Protein AF-A0A7C3M9E3-F1 (afdb_monomer_lite)

Radius of gyration: 24.56 Å; chains: 1; bounding box: 69×22×71 Å

Organism: Archaeoglobus fulgidus (NCBI:txid2234)

Sequence (109 aa):
MNEVKGMEFQDYVETLRGFTKMGFATGKTTLELVKVGLESYSNMYSVYMRQFLPSESFESIKKAMDIHIESQTKVLDNFKKLVEQFEKQQEELFSRLSEVVKNPEKKKG

Foldseek 3Di:
DDPPPDDDVLNVLVVVLVVVVVVLVVLLVVLVVVLVVLVVVLVVCLVVVVVPDDPVVSVVVSVVSVVVSVVVNVVSVVVNVVSVVVNVVVVVVSVVVNVCSVCVPVPPD

Secondary structure (DSSP, 8-state):
--------HHHHHHHHHHHHHHHHHHHHHHHHHHHHHHHHHHHHHHHHHHHHS-HHHHHHHHHHHHHHHHHHHHHHHHHHHHHHHHHHHHHHHHHHHHHHHH-GGGG--

pLDDT: mean 84.34, std 14.84, range [39.19, 95.88]

Structure (mmCIF, N/CA/C/O backbone):
data_AF-A0A7C3M9E3-F1
#
_entry.id   AF-A0A7C3M9E3-F1
#
loop_
_atom_site.group_PDB
_atom_site.id
_atom_site.type_symbol
_atom_site.label_atom_id
_atom_site.label_alt_id
_atom_site.label_comp_id
_atom_site.label_asym_id
_atom_site.label_entity_id
_atom_site.label_seq_id
_atom_site.pdbx_PDB_ins_code
_atom_site.Cartn_x
_atom_site.Cartn_y
_atom_site.Cartn_z
_atom_site.occupancy
_atom_site.B_iso_or_equiv
_atom_site.auth_seq_id
_atom_site.auth_comp_id
_atom_site.auth_asym_id
_atom_site.auth_atom_id
_atom_site.pdbx_PDB_model_num
ATOM 1 N N . MET A 1 1 ? -47.376 -9.719 17.545 1.00 41.81 1 MET A N 1
ATOM 2 C CA . MET A 1 1 ? -46.046 -10.261 17.208 1.00 41.81 1 MET A CA 1
ATOM 3 C C . MET A 1 1 ? -45.465 -9.352 16.142 1.00 41.81 1 MET A C 1
ATOM 5 O O . MET A 1 1 ? -46.024 -9.336 15.061 1.00 41.81 1 MET A O 1
ATOM 9 N N . ASN A 1 2 ? -44.510 -8.493 16.509 1.00 40.19 2 ASN A N 1
ATOM 10 C CA . ASN A 1 2 ? -43.578 -7.785 15.617 1.00 40.19 2 ASN A CA 1
ATOM 11 C C . ASN A 1 2 ? -42.666 -6.919 16.498 1.00 40.19 2 ASN A C 1
ATOM 13 O O . ASN A 1 2 ? -42.837 -5.711 16.625 1.00 40.19 2 ASN A O 1
ATOM 17 N N . GLU A 1 3 ? -41.734 -7.588 17.176 1.00 39.44 3 GLU A N 1
ATOM 18 C CA . GLU A 1 3 ? -40.577 -6.933 17.775 1.00 39.44 3 GLU A CA 1
ATOM 19 C C . GLU A 1 3 ? -39.596 -6.608 16.645 1.00 39.44 3 GLU A C 1
ATOM 21 O O . GLU A 1 3 ? -38.783 -7.441 16.259 1.00 39.44 3 GLU A O 1
ATOM 26 N N . VAL A 1 4 ? -39.642 -5.386 16.117 1.00 47.62 4 VAL A N 1
ATOM 27 C CA . VAL A 1 4 ? -38.425 -4.779 15.566 1.00 47.62 4 VAL A CA 1
ATOM 28 C C . VAL A 1 4 ? -37.644 -4.274 16.779 1.00 47.62 4 VAL A C 1
ATOM 30 O O . VAL A 1 4 ? -37.677 -3.091 17.111 1.00 47.62 4 VAL A O 1
ATOM 33 N N . LYS A 1 5 ? -37.033 -5.197 17.533 1.00 49.41 5 LYS A N 1
ATOM 34 C CA . LYS A 1 5 ? -36.051 -4.838 18.559 1.00 49.41 5 LYS A CA 1
ATOM 35 C C . LYS A 1 5 ? -34.849 -4.277 17.814 1.00 49.41 5 LYS A C 1
ATOM 37 O O . LYS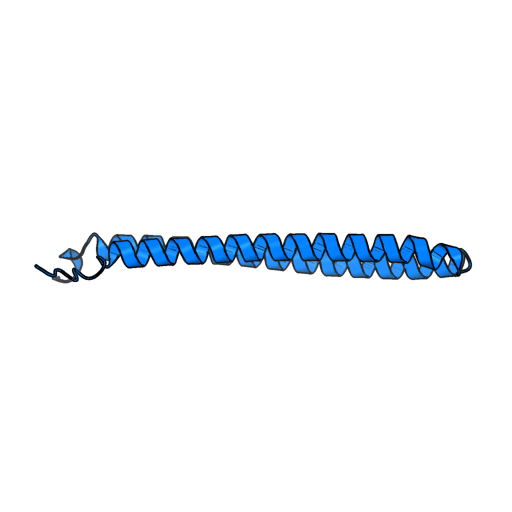 A 1 5 ? -34.221 -4.985 17.029 1.00 49.41 5 LYS A O 1
ATOM 42 N N . GLY A 1 6 ? -34.616 -2.978 17.991 1.00 49.66 6 GLY A N 1
ATOM 43 C CA . GLY A 1 6 ? -33.445 -2.298 17.460 1.00 49.66 6 GLY A CA 1
ATOM 44 C C . GLY A 1 6 ? -32.191 -3.070 17.844 1.00 49.66 6 GLY A C 1
ATOM 45 O O . GLY A 1 6 ? -32.091 -3.568 18.961 1.00 49.66 6 GLY A O 1
ATOM 46 N N . MET A 1 7 ? -31.276 -3.202 16.889 1.00 61.31 7 MET A N 1
ATOM 47 C CA . MET A 1 7 ? -29.947 -3.760 17.115 1.00 61.31 7 MET A CA 1
ATOM 48 C C . MET A 1 7 ? -29.367 -3.133 18.393 1.00 61.31 7 MET A C 1
ATOM 50 O O . MET A 1 7 ? -29.364 -1.902 18.509 1.00 61.31 7 MET A O 1
ATOM 54 N N . GLU A 1 8 ? -28.935 -3.949 19.358 1.00 77.62 8 GLU A N 1
ATOM 55 C CA . GLU A 1 8 ? -28.286 -3.439 20.568 1.00 77.62 8 GLU A CA 1
ATOM 56 C C . GLU A 1 8 ? -27.103 -2.556 20.141 1.00 77.62 8 GLU A C 1
ATOM 58 O O . GLU A 1 8 ? -26.393 -2.866 19.181 1.00 77.62 8 GLU A O 1
ATOM 63 N N . PHE A 1 9 ? -26.885 -1.419 20.810 1.00 77.38 9 PHE A N 1
ATOM 64 C CA . PHE A 1 9 ? -25.838 -0.469 20.401 1.00 77.38 9 PHE A CA 1
ATOM 65 C C . PHE A 1 9 ? -24.453 -1.138 20.322 1.00 77.38 9 PHE A C 1
ATOM 67 O O . PHE A 1 9 ? -23.629 -0.773 19.485 1.00 77.38 9 PHE A O 1
ATOM 74 N N . GLN A 1 10 ? -24.220 -2.161 21.150 1.00 77.88 10 GLN A N 1
ATOM 75 C CA . GLN A 1 10 ? -23.021 -2.992 21.096 1.00 77.88 10 GLN A CA 1
ATOM 76 C C . GLN A 1 10 ? -22.903 -3.771 19.773 1.00 77.88 10 GLN A C 1
ATOM 78 O O . GLN A 1 10 ? -21.854 -3.708 19.135 1.00 77.88 10 GLN A O 1
ATOM 83 N N . ASP A 1 11 ? -23.971 -4.429 19.322 1.00 81.56 11 ASP A N 1
ATOM 84 C CA . ASP A 1 11 ? -24.000 -5.189 18.064 1.00 81.56 11 ASP A CA 1
ATOM 85 C C . ASP A 1 11 ? -23.751 -4.276 16.851 1.00 81.56 11 ASP A C 1
ATOM 87 O O . ASP A 1 11 ? -23.039 -4.637 15.908 1.00 81.56 11 ASP A O 1
ATOM 91 N N . TYR A 1 12 ? -24.273 -3.045 16.895 1.00 83.19 12 TYR A N 1
ATOM 92 C CA . TYR A 1 12 ? -24.000 -2.025 15.880 1.00 83.19 12 TYR A CA 1
ATOM 93 C C . TYR A 1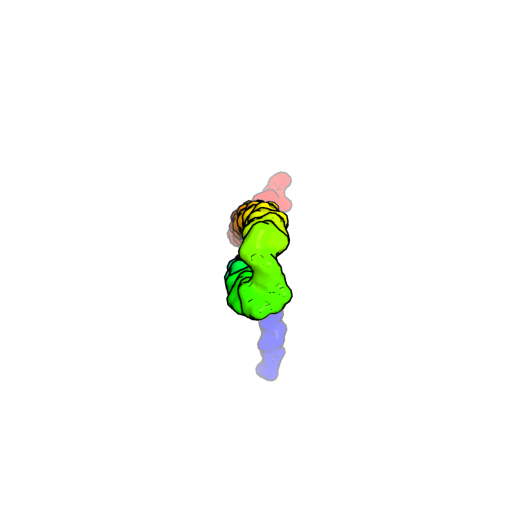 12 ? -22.514 -1.621 15.848 1.00 83.19 12 TYR A C 1
ATOM 95 O O . TYR A 1 12 ? -21.904 -1.559 14.776 1.00 83.19 12 TYR A O 1
ATOM 103 N N . VAL A 1 13 ? -21.904 -1.383 17.015 1.00 84.25 13 VAL A N 1
ATOM 104 C CA . VAL A 1 13 ? -20.477 -1.034 17.141 1.00 84.25 13 VAL A CA 1
ATOM 105 C C . VAL A 1 13 ? -19.580 -2.181 16.666 1.00 84.25 13 VAL A C 1
ATOM 107 O O . VAL A 1 13 ? -18.605 -1.940 15.950 1.00 84.25 13 VAL A O 1
ATOM 110 N N . GLU A 1 14 ? -19.911 -3.426 17.006 1.00 83.94 14 GLU A N 1
ATOM 111 C CA . GLU A 1 14 ? -19.175 -4.612 16.557 1.00 83.94 14 GLU A CA 1
ATOM 112 C C . GLU A 1 14 ? -19.287 -4.813 15.038 1.00 83.94 14 GLU A C 1
ATOM 114 O O . GLU A 1 14 ? -18.280 -5.072 14.371 1.00 83.94 14 GLU A O 1
ATOM 119 N N . THR A 1 15 ? -20.471 -4.581 14.467 1.00 88.50 15 THR A N 1
ATOM 120 C CA . THR A 1 15 ? -20.700 -4.628 13.016 1.00 88.50 15 THR A CA 1
ATOM 121 C C . THR A 1 15 ? -19.862 -3.579 12.281 1.00 88.50 15 THR A C 1
ATOM 123 O O . THR A 1 15 ? -19.142 -3.907 11.334 1.00 88.50 15 THR A O 1
ATOM 126 N N . LEU A 1 16 ? -19.878 -2.320 12.739 1.00 87.88 16 LEU A N 1
ATOM 127 C CA . LEU A 1 16 ? -19.044 -1.254 12.169 1.00 87.88 16 LEU A CA 1
ATOM 128 C C . LEU A 1 16 ? -17.549 -1.569 12.275 1.00 87.88 16 LEU A C 1
ATOM 130 O O . LEU A 1 16 ? -16.795 -1.354 11.318 1.00 87.88 16 LEU A O 1
ATOM 134 N N . ARG A 1 17 ? -17.109 -2.110 13.418 1.00 89.81 17 ARG A N 1
ATOM 135 C CA . ARG A 1 17 ? -15.722 -2.546 13.609 1.00 89.81 17 ARG A CA 1
ATOM 136 C C . ARG A 1 17 ? -15.341 -3.595 12.564 1.00 89.81 17 ARG A C 1
ATOM 138 O O . ARG A 1 17 ? -14.283 -3.471 11.947 1.00 89.81 17 ARG A O 1
ATOM 145 N N . GLY A 1 18 ? -16.211 -4.581 12.335 1.00 90.38 18 GLY A N 1
ATOM 146 C CA . GLY A 1 18 ? -16.030 -5.629 11.329 1.00 90.38 18 GLY A CA 1
ATOM 147 C C . GLY A 1 18 ? -15.898 -5.080 9.907 1.00 90.38 18 GLY A C 1
ATOM 148 O O . GLY A 1 18 ? -14.921 -5.387 9.220 1.00 90.38 18 GLY A O 1
ATOM 149 N N . PHE A 1 19 ? -16.817 -4.205 9.485 1.00 90.88 19 PHE A N 1
ATOM 150 C CA . PHE A 1 19 ? -16.758 -3.574 8.160 1.00 90.88 19 PHE A CA 1
ATOM 151 C C . PHE A 1 19 ? -15.475 -2.775 7.947 1.00 90.88 19 PHE A C 1
ATOM 153 O O . PHE A 1 19 ? -14.842 -2.870 6.896 1.00 90.88 19 PHE A O 1
ATOM 160 N N . THR A 1 20 ? -15.052 -2.017 8.954 1.00 90.69 20 THR A N 1
ATOM 161 C CA . THR A 1 20 ? -13.857 -1.185 8.809 1.00 90.69 20 THR A CA 1
ATOM 162 C C . THR A 1 20 ? -12.584 -2.038 8.712 1.00 90.69 20 THR A C 1
ATOM 164 O O . THR A 1 20 ? -11.723 -1.747 7.885 1.00 90.69 20 THR A O 1
ATOM 167 N N . LYS A 1 21 ? -12.480 -3.138 9.477 1.00 92.38 21 LYS A N 1
ATOM 168 C CA . LYS A 1 21 ? -11.379 -4.113 9.343 1.00 92.38 21 LYS A CA 1
ATOM 169 C C . LYS A 1 21 ? -11.305 -4.709 7.939 1.00 92.38 21 LYS A C 1
ATOM 171 O O . LYS A 1 21 ? -10.223 -4.816 7.365 1.00 92.38 21 LYS A O 1
ATOM 176 N N . MET A 1 22 ? -12.456 -5.057 7.364 1.00 94.06 22 MET A N 1
ATOM 177 C CA . MET A 1 22 ? -12.533 -5.541 5.985 1.00 94.06 22 MET A CA 1
ATOM 178 C C . MET A 1 22 ? -12.068 -4.473 4.982 1.00 94.06 22 MET A C 1
ATOM 180 O O . MET A 1 22 ? -11.336 -4.788 4.041 1.00 94.06 22 MET A O 1
ATOM 184 N N . GLY A 1 23 ? -12.429 -3.206 5.208 1.00 92.25 23 GLY A N 1
ATOM 185 C CA . GLY A 1 23 ? -11.943 -2.070 4.423 1.00 92.25 23 GLY 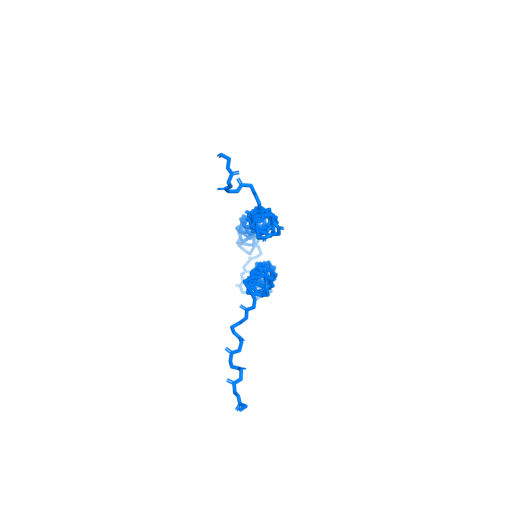A CA 1
ATOM 186 C C . GLY A 1 23 ? -10.419 -1.927 4.475 1.00 92.25 23 GLY A C 1
ATOM 187 O O . GLY A 1 23 ? -9.778 -1.826 3.429 1.00 92.25 23 GLY A O 1
ATOM 188 N N . PHE A 1 24 ? -9.821 -2.007 5.668 1.00 93.81 24 PHE A N 1
ATOM 189 C CA . PHE A 1 24 ? -8.364 -1.971 5.829 1.00 93.81 24 PHE A CA 1
ATOM 190 C C . PHE A 1 24 ? -7.668 -3.149 5.141 1.00 93.81 24 PHE A C 1
ATOM 192 O O . PHE A 1 24 ? -6.659 -2.949 4.464 1.00 93.81 24 PHE A O 1
ATOM 199 N N . ALA A 1 25 ? -8.207 -4.365 5.262 1.00 93.38 25 ALA A N 1
ATOM 200 C CA . ALA A 1 25 ? -7.683 -5.535 4.560 1.00 93.38 25 ALA A CA 1
ATOM 201 C C . ALA A 1 25 ? -7.714 -5.337 3.036 1.00 93.38 25 ALA A C 1
ATOM 203 O O . ALA A 1 25 ? -6.693 -5.502 2.374 1.00 93.38 25 ALA A O 1
ATOM 204 N N . THR A 1 26 ? -8.849 -4.881 2.499 1.00 95.44 26 THR A N 1
ATOM 205 C CA . THR A 1 26 ? -9.017 -4.598 1.065 1.00 95.44 26 THR A CA 1
ATOM 206 C C . THR A 1 26 ? -8.042 -3.522 0.583 1.00 95.44 26 THR A C 1
ATOM 208 O O . THR A 1 26 ? -7.416 -3.673 -0.467 1.00 95.44 26 THR A O 1
ATOM 211 N N . GLY A 1 27 ? -7.856 -2.453 1.365 1.00 93.00 27 GLY A N 1
ATOM 212 C CA . GLY A 1 27 ? -6.893 -1.391 1.070 1.00 93.00 27 GLY A CA 1
ATOM 213 C C . GLY A 1 27 ? -5.454 -1.906 1.011 1.00 93.00 27 GLY A C 1
ATOM 214 O O . GLY A 1 27 ? -4.750 -1.645 0.037 1.00 93.00 27 GLY A O 1
ATOM 215 N N . LYS A 1 28 ? -5.031 -2.702 2.003 1.00 94.38 28 LYS A N 1
ATOM 216 C CA . LYS A 1 28 ? -3.698 -3.330 2.023 1.00 94.38 28 LYS A CA 1
ATOM 217 C C . LYS A 1 28 ? -3.481 -4.244 0.814 1.00 94.38 28 LYS A C 1
ATOM 219 O O . LYS A 1 28 ? -2.464 -4.109 0.140 1.00 94.38 28 LYS A O 1
ATOM 224 N N . THR A 1 29 ? -4.448 -5.105 0.490 1.00 95.12 29 THR A N 1
ATOM 225 C CA . THR A 1 29 ? -4.375 -5.979 -0.693 1.00 95.12 29 THR A CA 1
ATOM 226 C C . THR A 1 29 ? -4.314 -5.176 -1.991 1.00 95.12 29 THR A C 1
ATOM 228 O O . THR A 1 29 ? -3.552 -5.516 -2.889 1.00 95.12 29 THR A O 1
ATOM 231 N N . THR A 1 30 ? -5.060 -4.075 -2.093 1.00 94.12 30 THR A N 1
ATOM 232 C CA . THR A 1 30 ? -5.020 -3.205 -3.278 1.00 94.12 30 THR A CA 1
ATOM 233 C C . THR A 1 30 ? -3.630 -2.603 -3.475 1.00 94.12 30 THR A C 1
ATOM 235 O O . THR A 1 30 ? -3.109 -2.625 -4.586 1.00 94.12 30 THR A O 1
ATOM 238 N N . LEU A 1 31 ? -2.992 -2.121 -2.403 1.00 93.94 31 LEU A N 1
ATOM 239 C CA . LEU A 1 31 ? -1.626 -1.588 -2.467 1.00 93.94 31 LEU A CA 1
ATOM 240 C C . LEU A 1 31 ? -0.615 -2.650 -2.927 1.00 93.94 31 LEU A C 1
ATOM 242 O O . LEU A 1 31 ? 0.267 -2.351 -3.733 1.00 93.94 31 LEU A O 1
ATOM 246 N N . GLU A 1 32 ? -0.766 -3.894 -2.469 1.00 93.50 32 GLU A N 1
ATOM 247 C CA . GLU A 1 32 ? 0.070 -5.017 -2.910 1.00 93.50 32 GLU A CA 1
ATOM 248 C C . GLU A 1 32 ? -0.143 -5.349 -4.390 1.00 93.50 32 GLU A C 1
ATOM 250 O O . GLU A 1 32 ? 0.828 -5.514 -5.128 1.00 93.50 32 GLU A O 1
ATOM 255 N N . LEU A 1 33 ? -1.394 -5.379 -4.855 1.00 95.44 33 LEU A N 1
ATOM 256 C CA . LEU A 1 33 ? -1.711 -5.621 -6.264 1.00 95.44 33 LEU A CA 1
ATOM 257 C C . LEU A 1 33 ? -1.159 -4.521 -7.174 1.00 95.44 33 LEU A C 1
ATOM 259 O O . LEU A 1 33 ? -0.635 -4.823 -8.244 1.00 95.44 33 LEU A O 1
ATOM 263 N N . VAL A 1 34 ? -1.226 -3.256 -6.750 1.00 93.38 34 VAL A N 1
ATOM 264 C CA . VAL A 1 34 ? -0.632 -2.139 -7.500 1.00 93.38 34 VAL A CA 1
ATOM 265 C C . VAL A 1 34 ? 0.883 -2.307 -7.604 1.00 93.38 34 VAL A C 1
ATOM 267 O O . VAL A 1 34 ? 1.435 -2.144 -8.692 1.00 93.38 34 VAL A O 1
ATOM 270 N N . LYS A 1 35 ? 1.556 -2.690 -6.512 1.00 93.12 35 LYS A N 1
ATOM 271 C CA . LYS A 1 35 ? 3.004 -2.947 -6.505 1.00 93.12 35 LYS A CA 1
ATOM 272 C C . LYS A 1 35 ? 3.387 -4.054 -7.492 1.00 93.12 35 LYS A C 1
ATOM 274 O O . LYS A 1 35 ? 4.233 -3.837 -8.356 1.00 93.12 35 LYS A O 1
ATOM 279 N N . VAL A 1 36 ? 2.694 -5.193 -7.437 1.00 92.75 36 VAL A N 1
ATOM 280 C CA . VAL A 1 36 ? 2.896 -6.313 -8.375 1.00 92.75 36 VAL A CA 1
ATOM 281 C C . VAL A 1 36 ? 2.603 -5.895 -9.821 1.00 92.75 36 VAL A C 1
ATOM 283 O O . VAL A 1 36 ? 3.315 -6.295 -10.746 1.00 92.75 36 VAL A O 1
ATOM 286 N N . GLY A 1 37 ? 1.576 -5.070 -10.035 1.00 91.00 37 GLY A N 1
ATOM 287 C CA . GLY A 1 37 ? 1.224 -4.535 -11.348 1.00 91.00 37 GLY A CA 1
ATOM 288 C C . GLY A 1 37 ? 2.326 -3.661 -11.950 1.00 91.00 37 GLY A C 1
ATOM 289 O O . GLY A 1 37 ? 2.659 -3.827 -13.123 1.00 91.00 37 GLY A O 1
ATOM 290 N N . LEU A 1 38 ? 2.937 -2.782 -11.149 1.00 90.38 38 LEU A N 1
ATOM 291 C CA . LEU A 1 38 ? 4.060 -1.939 -11.577 1.00 90.38 38 LEU A CA 1
ATOM 292 C C . LEU A 1 38 ? 5.283 -2.775 -11.975 1.00 90.38 38 LEU A C 1
ATOM 294 O O . LEU A 1 38 ? 5.868 -2.548 -13.037 1.00 90.38 38 LEU A O 1
ATOM 298 N N . GLU A 1 39 ? 5.641 -3.770 -11.163 1.00 88.06 39 GLU A N 1
ATOM 299 C CA . GLU A 1 39 ? 6.748 -4.691 -11.454 1.00 88.06 39 GLU A CA 1
ATOM 300 C C . GLU A 1 39 ? 6.482 -5.498 -12.735 1.00 88.06 39 GLU A C 1
ATOM 302 O O . GLU A 1 39 ? 7.350 -5.620 -13.605 1.00 88.06 39 GLU A O 1
ATOM 307 N N . SER A 1 40 ? 5.252 -5.991 -12.901 1.00 89.75 40 SER A N 1
ATOM 308 C CA . SER A 1 40 ? 4.836 -6.751 -14.085 1.00 89.75 40 SER A CA 1
ATOM 309 C C . SER A 1 40 ? 4.865 -5.901 -15.356 1.00 89.75 40 SER A C 1
ATOM 311 O O . SER A 1 40 ? 5.381 -6.344 -16.384 1.00 89.75 40 SER A O 1
ATOM 313 N N . TYR A 1 41 ? 4.364 -4.663 -15.286 1.00 86.19 41 TYR A N 1
ATOM 314 C CA . TYR A 1 41 ? 4.395 -3.713 -16.397 1.00 86.19 41 TYR A CA 1
ATOM 315 C C . TYR A 1 41 ? 5.832 -3.414 -16.838 1.00 86.19 41 TYR A C 1
ATOM 317 O O . TYR A 1 41 ? 6.137 -3.458 -18.031 1.00 86.19 41 TYR A O 1
ATOM 325 N N . SER A 1 42 ? 6.736 -3.189 -15.883 1.00 86.69 42 SER A N 1
ATOM 326 C CA . SER A 1 42 ? 8.154 -2.956 -16.168 1.00 86.69 42 SER A CA 1
ATOM 327 C C . SER A 1 42 ? 8.833 -4.131 -16.857 1.00 86.69 42 SER A C 1
ATOM 329 O O . SER A 1 42 ? 9.543 -3.958 -17.852 1.00 86.69 42 SER A O 1
ATOM 331 N N . ASN A 1 43 ? 8.593 -5.341 -16.349 1.00 87.69 43 ASN A N 1
ATOM 332 C CA . ASN A 1 43 ? 9.156 -6.559 -16.916 1.00 87.69 43 ASN A CA 1
ATOM 333 C C . ASN A 1 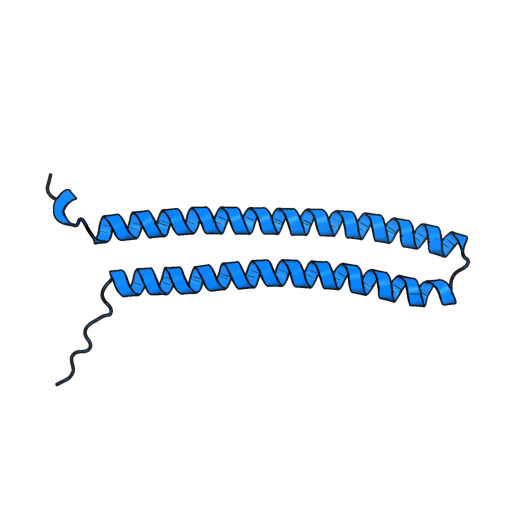43 ? 8.666 -6.769 -18.348 1.00 87.69 43 ASN A C 1
ATOM 335 O O . ASN A 1 43 ? 9.466 -7.035 -19.246 1.00 87.69 43 ASN A O 1
ATOM 339 N N . MET A 1 44 ? 7.368 -6.581 -18.581 1.00 87.81 44 MET A N 1
ATOM 340 C CA . MET A 1 44 ? 6.777 -6.670 -19.911 1.00 87.81 44 MET A CA 1
ATOM 341 C C . MET A 1 44 ? 7.390 -5.636 -20.866 1.00 87.81 44 MET A C 1
ATOM 343 O O . MET A 1 44 ? 7.831 -5.984 -21.961 1.00 87.81 44 MET A O 1
ATOM 347 N N . TYR A 1 45 ? 7.472 -4.374 -20.440 1.00 83.62 45 TYR A N 1
ATOM 348 C CA . TYR A 1 45 ? 8.058 -3.304 -21.243 1.00 83.62 45 TYR A CA 1
ATOM 349 C C . TYR A 1 45 ? 9.538 -3.572 -21.552 1.00 83.62 45 TYR A C 1
ATOM 351 O O . TYR A 1 45 ? 9.979 -3.383 -22.684 1.00 83.62 45 TYR A O 1
ATOM 359 N N . SER A 1 46 ? 10.287 -4.111 -20.587 1.00 85.12 46 SER A N 1
ATOM 360 C CA . SER A 1 46 ? 11.679 -4.525 -20.777 1.00 85.12 46 SER A CA 1
ATOM 361 C C . SER A 1 46 ? 11.825 -5.612 -21.846 1.00 85.12 46 SER A C 1
ATOM 363 O O . SER A 1 46 ? 12.759 -5.562 -22.645 1.00 85.12 46 SER A O 1
ATOM 365 N N . VAL A 1 47 ? 10.914 -6.589 -21.892 1.00 86.56 47 VAL A N 1
ATOM 366 C CA . VAL A 1 47 ? 10.931 -7.651 -22.913 1.00 86.56 47 VAL A CA 1
ATOM 367 C C . VAL A 1 47 ? 10.669 -7.080 -24.304 1.00 86.56 47 VAL A C 1
ATOM 369 O O . VAL A 1 47 ? 11.408 -7.399 -25.235 1.00 86.56 47 VAL A O 1
ATOM 372 N N . TYR A 1 48 ? 9.660 -6.217 -24.447 1.00 84.62 48 TYR A N 1
ATOM 373 C CA . TYR A 1 48 ? 9.303 -5.652 -25.749 1.00 84.62 48 TYR A CA 1
ATOM 374 C C . TYR A 1 48 ? 10.342 -4.653 -26.257 1.00 84.62 48 TYR A C 1
ATOM 376 O O . TYR A 1 48 ? 10.798 -4.764 -27.391 1.00 84.62 48 TYR A O 1
ATOM 384 N N . MET A 1 49 ? 10.780 -3.708 -25.426 1.00 85.56 49 MET A N 1
ATOM 385 C CA . MET A 1 49 ? 11.696 -2.651 -25.867 1.00 85.56 49 MET A CA 1
ATOM 386 C C . MET A 1 49 ? 13.075 -3.171 -26.255 1.00 85.56 49 MET A C 1
ATOM 388 O O . MET A 1 49 ? 13.698 -2.627 -27.164 1.00 85.56 49 MET A O 1
ATOM 392 N N . ARG A 1 50 ? 13.538 -4.258 -25.627 1.00 86.00 50 ARG A N 1
ATOM 393 C CA . ARG A 1 50 ? 14.815 -4.891 -25.976 1.00 86.00 50 ARG A CA 1
ATOM 394 C C . ARG A 1 50 ? 14.866 -5.371 -27.429 1.00 86.00 50 ARG A C 1
ATOM 396 O O . ARG A 1 50 ? 15.952 -5.487 -27.981 1.00 86.00 50 ARG A O 1
ATOM 403 N N . GLN A 1 51 ? 13.717 -5.662 -28.040 1.00 85.75 51 GLN A N 1
ATOM 404 C CA . GLN A 1 51 ? 13.640 -6.141 -29.424 1.00 85.75 51 GLN A CA 1
ATOM 405 C C . GLN A 1 51 ? 13.787 -5.015 -30.454 1.00 85.75 51 GLN A C 1
ATOM 407 O O . GLN A 1 51 ? 14.164 -5.282 -31.591 1.00 85.75 51 GLN A O 1
ATOM 412 N N . PHE A 1 52 ? 13.503 -3.769 -30.066 1.00 87.25 52 PHE A N 1
ATOM 413 C CA . PHE A 1 52 ? 13.437 -2.631 -30.989 1.00 87.25 52 PHE A CA 1
ATOM 414 C C . PHE A 1 52 ? 14.493 -1.559 -30.722 1.00 87.25 52 PHE A C 1
ATOM 416 O O . PHE A 1 52 ? 14.706 -0.695 -31.570 1.00 87.25 52 PHE A O 1
ATOM 423 N N . LEU A 1 53 ? 15.152 -1.596 -29.561 1.00 87.50 53 LEU A N 1
ATOM 424 C CA . LEU A 1 53 ? 16.152 -0.607 -29.177 1.00 87.50 53 LEU A CA 1
ATOM 425 C C . LEU A 1 53 ? 17.585 -1.154 -29.224 1.00 87.50 53 LEU A C 1
ATOM 427 O O . LEU A 1 53 ? 17.821 -2.297 -28.825 1.00 87.50 53 LEU A O 1
ATOM 431 N N . PRO A 1 54 ? 18.568 -0.315 -29.607 1.00 91.50 54 PRO A N 1
ATOM 432 C CA . PRO A 1 54 ? 19.981 -0.596 -29.373 1.00 91.50 54 PRO A CA 1
ATOM 433 C C . PRO A 1 54 ? 20.263 -0.845 -27.884 1.00 91.50 54 PRO A C 1
ATOM 435 O O . PRO A 1 54 ? 19.645 -0.222 -27.017 1.00 91.50 54 PRO A O 1
ATOM 438 N N . SER A 1 55 ? 21.223 -1.725 -27.584 1.00 87.00 55 SER A N 1
ATOM 439 C CA . SER A 1 55 ? 21.513 -2.193 -26.219 1.00 87.00 55 SER A CA 1
ATOM 440 C C . SER A 1 55 ? 21.800 -1.063 -25.230 1.00 87.00 55 SER A C 1
ATOM 442 O O . SER A 1 55 ? 21.263 -1.072 -24.128 1.00 87.00 55 SER A O 1
ATOM 444 N N . GLU A 1 56 ? 22.582 -0.062 -25.632 1.00 89.00 56 GLU A N 1
ATOM 445 C CA . GLU A 1 56 ? 22.932 1.081 -24.780 1.00 89.00 56 GLU A CA 1
ATOM 446 C C . GLU A 1 56 ? 21.703 1.937 -24.429 1.00 89.00 56 GLU A C 1
ATOM 448 O O . GLU A 1 56 ? 21.473 2.284 -23.269 1.00 89.00 56 GLU A O 1
ATOM 453 N N . SER A 1 57 ? 20.857 2.229 -25.423 1.00 88.62 57 SER A N 1
ATOM 454 C CA . SER A 1 57 ? 19.612 2.972 -25.210 1.00 88.62 57 SER A CA 1
ATOM 455 C C . SER A 1 57 ? 18.635 2.185 -24.336 1.00 88.62 57 SER A C 1
ATOM 457 O O . SER A 1 57 ? 18.001 2.759 -23.450 1.00 88.62 57 SER A O 1
ATOM 459 N N . PHE A 1 58 ? 18.542 0.870 -24.550 1.00 89.94 58 PHE A N 1
ATOM 460 C CA . PHE A 1 58 ? 17.732 -0.021 -23.727 1.00 89.94 58 PHE A CA 1
ATOM 461 C C . PHE A 1 58 ? 18.188 -0.023 -22.263 1.00 89.94 58 PHE A C 1
ATOM 463 O O . PHE A 1 58 ? 17.356 0.137 -21.374 1.00 89.94 58 PHE A O 1
ATOM 470 N N . GLU A 1 59 ? 19.489 -0.166 -21.998 1.00 88.50 59 GLU A N 1
ATOM 471 C CA . GLU A 1 59 ? 20.028 -0.174 -20.633 1.00 88.50 59 GLU A CA 1
ATOM 472 C C . GLU A 1 59 ? 19.786 1.152 -19.906 1.00 88.50 59 GLU A C 1
ATOM 474 O O . GLU A 1 59 ? 19.384 1.150 -18.741 1.00 88.50 59 GLU A O 1
ATOM 479 N N . SER A 1 60 ? 19.953 2.281 -20.600 1.00 89.81 60 SER A N 1
ATOM 480 C CA . SER A 1 60 ? 19.672 3.609 -20.045 1.00 89.81 60 SER A CA 1
ATOM 481 C C . SER A 1 60 ? 18.194 3.777 -19.661 1.00 89.81 60 SER A C 1
ATOM 483 O O . SER A 1 60 ? 17.879 4.164 -18.532 1.00 89.81 60 SER A O 1
ATOM 485 N N . ILE A 1 61 ? 17.274 3.412 -20.563 1.00 88.12 61 ILE A N 1
ATOM 486 C CA . ILE A 1 61 ? 15.825 3.496 -20.321 1.00 88.12 61 ILE A CA 1
ATOM 487 C C . ILE A 1 61 ? 15.402 2.541 -19.205 1.00 88.12 61 ILE A C 1
ATOM 489 O O . ILE A 1 61 ? 14.671 2.940 -18.297 1.00 88.12 61 ILE A O 1
ATOM 493 N N . LYS A 1 62 ? 15.897 1.299 -19.232 1.00 89.31 62 LYS A N 1
ATOM 494 C CA . LYS A 1 62 ? 15.621 0.305 -18.197 1.00 89.31 62 LYS A CA 1
ATOM 495 C C . LYS A 1 62 ? 16.057 0.808 -16.823 1.00 89.31 62 LYS A C 1
ATOM 497 O O . LYS A 1 62 ? 15.275 0.754 -15.883 1.00 89.31 62 LYS A O 1
ATOM 502 N N . LYS A 1 63 ? 17.260 1.376 -16.712 1.00 90.69 63 LYS A N 1
ATOM 503 C CA . LYS A 1 63 ? 17.757 1.938 -15.451 1.00 90.69 63 LYS A CA 1
ATOM 504 C C . LYS A 1 63 ? 16.861 3.064 -14.927 1.00 90.69 63 LYS A C 1
ATOM 506 O O . LYS A 1 63 ? 16.583 3.116 -13.732 1.00 90.69 63 LYS A O 1
ATOM 511 N N . ALA A 1 64 ? 16.404 3.959 -15.802 1.00 90.19 64 ALA A N 1
ATOM 512 C CA . ALA A 1 64 ? 15.489 5.032 -15.415 1.00 90.19 64 ALA A CA 1
ATOM 513 C C . ALA A 1 64 ? 14.138 4.486 -14.922 1.00 90.19 64 ALA A C 1
ATOM 515 O O . ALA A 1 64 ? 13.612 4.959 -13.912 1.00 90.19 64 ALA A O 1
ATOM 516 N N . MET A 1 65 ? 13.602 3.465 -15.594 1.00 89.81 65 MET A N 1
ATOM 517 C CA . MET A 1 65 ? 12.389 2.773 -15.158 1.00 89.81 65 MET A CA 1
ATOM 518 C C . MET A 1 65 ? 12.569 2.086 -13.807 1.00 89.81 65 MET A C 1
ATOM 520 O O . MET A 1 65 ? 11.720 2.259 -12.938 1.00 89.81 65 MET A O 1
ATOM 524 N N . ASP A 1 66 ? 13.667 1.356 -13.608 1.00 90.12 66 ASP A N 1
ATOM 525 C CA . ASP A 1 66 ? 13.947 0.639 -12.361 1.00 90.12 66 ASP A CA 1
ATOM 526 C C . ASP A 1 66 ? 13.996 1.612 -11.172 1.00 90.12 66 ASP A C 1
ATOM 528 O O . ASP A 1 66 ? 13.355 1.374 -10.149 1.00 90.12 66 ASP A O 1
ATOM 532 N N . ILE A 1 67 ? 14.654 2.768 -11.334 1.00 93.19 67 ILE A N 1
ATOM 533 C CA . ILE A 1 67 ? 14.674 3.838 -10.321 1.00 93.19 67 ILE A CA 1
ATOM 534 C C . ILE A 1 67 ? 13.260 4.370 -10.049 1.00 93.19 67 ILE A C 1
ATOM 536 O O . ILE A 1 67 ? 12.879 4.581 -8.893 1.00 93.19 67 ILE A O 1
ATOM 540 N N . HIS A 1 68 ? 12.470 4.603 -11.101 1.00 90.31 68 HIS A N 1
ATOM 541 C CA . HIS A 1 68 ? 11.098 5.083 -10.952 1.00 90.31 68 HIS A CA 1
ATOM 542 C C . HIS A 1 68 ? 10.230 4.076 -10.187 1.00 90.31 68 HIS A C 1
ATOM 544 O O . HIS A 1 68 ? 9.517 4.459 -9.261 1.00 90.31 68 HIS A O 1
ATOM 550 N N . ILE A 1 69 ? 10.325 2.790 -10.518 1.00 91.81 69 ILE A N 1
ATOM 551 C CA . ILE A 1 69 ? 9.570 1.721 -9.857 1.00 91.81 69 ILE A CA 1
ATOM 552 C C . ILE A 1 69 ? 10.007 1.567 -8.410 1.00 91.81 69 ILE A C 1
ATOM 554 O O . ILE A 1 69 ? 9.154 1.455 -7.538 1.00 91.81 69 ILE A O 1
ATOM 558 N N . GLU A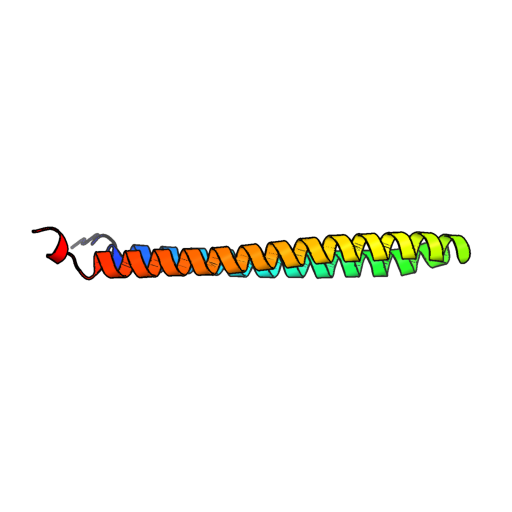 1 70 ? 11.307 1.623 -8.123 1.00 92.06 70 GLU A N 1
ATOM 559 C CA . GLU A 1 70 ? 11.805 1.591 -6.748 1.00 92.06 70 GLU A CA 1
ATOM 560 C C . GLU A 1 70 ? 11.231 2.759 -5.927 1.00 92.06 70 GLU A C 1
ATOM 562 O O . GLU A 1 70 ? 10.812 2.582 -4.779 1.00 92.06 70 GLU A O 1
ATOM 567 N N . SER A 1 71 ? 11.157 3.952 -6.527 1.00 94.56 71 SER A N 1
ATOM 568 C CA . SER A 1 71 ? 10.532 5.123 -5.909 1.00 94.56 71 SER A CA 1
ATOM 569 C C . SER A 1 71 ? 9.039 4.899 -5.636 1.00 94.56 71 SER A C 1
ATOM 571 O O . SER A 1 71 ? 8.598 5.107 -4.504 1.00 94.56 71 SER A O 1
ATOM 573 N N . GLN A 1 72 ? 8.272 4.413 -6.619 1.00 94.06 72 GLN A N 1
ATOM 574 C CA . GLN A 1 72 ? 6.844 4.116 -6.446 1.00 94.06 72 GLN A CA 1
ATOM 575 C C . GLN A 1 72 ? 6.608 3.014 -5.404 1.00 94.06 72 GLN A C 1
ATOM 577 O O . GLN A 1 72 ? 5.737 3.146 -4.548 1.00 94.06 72 GLN A O 1
ATOM 582 N N . THR A 1 73 ? 7.433 1.970 -5.399 1.00 93.12 73 THR A N 1
ATOM 583 C CA . THR A 1 73 ? 7.395 0.894 -4.403 1.00 93.12 73 THR A CA 1
ATOM 584 C C . THR A 1 73 ? 7.587 1.428 -2.986 1.00 93.12 73 THR A C 1
ATOM 586 O O . THR A 1 73 ? 6.809 1.088 -2.095 1.00 93.12 73 THR A O 1
ATOM 589 N N . LYS A 1 74 ? 8.560 2.322 -2.765 1.00 94.81 74 LYS A N 1
ATOM 590 C CA . LYS A 1 74 ? 8.759 2.972 -1.457 1.00 94.81 74 LYS A CA 1
ATOM 591 C C . LYS A 1 74 ? 7.542 3.795 -1.035 1.00 94.81 74 LYS A C 1
ATOM 593 O O . LYS A 1 74 ? 7.173 3.787 0.139 1.00 94.81 74 LYS A O 1
ATOM 598 N N . VAL A 1 75 ? 6.910 4.496 -1.977 1.00 95.31 75 VAL A N 1
ATOM 599 C CA . VAL A 1 75 ? 5.680 5.259 -1.720 1.00 95.31 75 VAL A CA 1
ATOM 600 C C . VAL A 1 75 ? 4.541 4.325 -1.301 1.00 95.31 75 VAL A C 1
ATOM 602 O O . VAL A 1 75 ? 3.900 4.578 -0.282 1.00 95.31 75 VAL A O 1
ATOM 605 N N . LEU A 1 76 ? 4.329 3.220 -2.018 1.00 94.50 76 LEU A N 1
ATOM 606 C CA . LEU A 1 76 ? 3.300 2.229 -1.688 1.00 94.50 76 LEU A CA 1
ATOM 607 C C . LEU A 1 76 ? 3.544 1.573 -0.323 1.00 94.50 76 LEU A C 1
ATOM 609 O O . LEU A 1 76 ? 2.610 1.443 0.468 1.00 94.50 76 LEU A O 1
ATOM 613 N N . ASP A 1 77 ? 4.794 1.229 -0.005 1.00 94.62 77 ASP A N 1
ATOM 614 C CA . ASP A 1 77 ? 5.161 0.662 1.297 1.00 94.62 77 ASP A CA 1
ATOM 615 C C . ASP A 1 77 ? 4.890 1.660 2.440 1.00 94.62 77 ASP A C 1
ATOM 617 O O . ASP A 1 77 ? 4.427 1.277 3.517 1.00 94.62 77 ASP A O 1
ATOM 621 N N . ASN A 1 78 ? 5.120 2.957 2.211 1.00 95.81 78 ASN A N 1
ATOM 622 C CA . ASN A 1 78 ? 4.785 4.002 3.180 1.00 95.81 78 ASN A CA 1
ATOM 623 C C . ASN A 1 78 ? 3.271 4.163 3.352 1.00 95.81 78 ASN A C 1
ATOM 625 O O . ASN A 1 78 ? 2.800 4.259 4.485 1.00 95.81 78 ASN A O 1
ATOM 629 N N . PHE A 1 79 ? 2.494 4.132 2.266 1.00 95.06 79 PHE A N 1
ATOM 630 C CA . PHE A 1 79 ? 1.033 4.134 2.360 1.00 95.06 79 PHE A CA 1
ATOM 631 C C . PHE A 1 79 ? 0.513 2.919 3.123 1.00 95.06 79 PHE A C 1
ATOM 633 O O . PHE A 1 79 ? -0.353 3.071 3.980 1.00 95.06 79 PHE A O 1
ATOM 640 N N . LYS A 1 80 ? 1.079 1.731 2.889 1.00 94.69 80 LYS A N 1
ATOM 641 C CA . LYS A 1 80 ? 0.715 0.524 3.637 1.00 94.69 80 LYS A CA 1
ATOM 642 C C . LYS A 1 80 ? 0.964 0.698 5.138 1.00 94.69 80 LYS A C 1
ATOM 644 O O . LYS A 1 80 ? 0.074 0.411 5.932 1.00 94.69 80 LYS A O 1
ATOM 649 N N . LYS A 1 81 ? 2.117 1.250 5.531 1.00 95.88 81 LYS A N 1
ATOM 650 C CA . LYS A 1 81 ? 2.415 1.563 6.942 1.00 95.88 81 LYS A CA 1
ATOM 651 C C . LYS A 1 81 ? 1.423 2.557 7.547 1.00 95.88 81 LYS A C 1
ATOM 653 O O . LYS A 1 81 ? 1.008 2.377 8.688 1.00 95.88 81 LYS A O 1
ATOM 658 N N . LEU A 1 82 ? 1.028 3.589 6.799 1.00 95.88 82 LEU A N 1
ATOM 659 C CA . LEU A 1 82 ? 0.009 4.542 7.251 1.00 95.88 82 LEU A CA 1
ATOM 660 C C . LEU A 1 82 ? -1.341 3.848 7.462 1.00 95.88 82 LEU A C 1
ATOM 662 O O . LEU A 1 82 ? -1.983 4.058 8.485 1.00 95.88 82 LEU A O 1
ATOM 666 N N . VAL A 1 83 ? -1.745 2.980 6.533 1.00 94.31 83 VAL A N 1
ATOM 667 C CA . VAL A 1 83 ? -2.970 2.178 6.650 1.00 94.31 83 VAL A CA 1
ATOM 668 C C . VAL A 1 83 ? -2.933 1.292 7.900 1.00 94.31 83 VAL A C 1
ATOM 670 O O . VAL A 1 83 ? -3.905 1.262 8.648 1.00 94.31 83 VAL A O 1
ATOM 673 N N . GLU A 1 84 ? -1.806 0.635 8.183 1.00 94.81 84 GLU A N 1
ATOM 674 C CA . GLU A 1 84 ? -1.621 -0.172 9.400 1.00 94.81 84 GLU A CA 1
ATOM 675 C C . GLU A 1 84 ? -1.683 0.668 10.687 1.00 94.81 84 GLU A C 1
ATOM 677 O O . GLU A 1 84 ? -2.211 0.218 11.704 1.00 94.81 84 GLU A O 1
ATOM 682 N N . GLN A 1 85 ? -1.155 1.895 10.669 1.00 95.81 85 GLN A N 1
ATOM 683 C CA . GLN A 1 85 ? -1.262 2.815 11.804 1.00 95.81 85 GLN A CA 1
ATOM 684 C C . GLN A 1 85 ? -2.705 3.279 12.024 1.00 95.81 85 GLN A C 1
ATOM 686 O O . GLN A 1 85 ? -3.171 3.281 13.164 1.00 95.81 85 GLN A O 1
ATOM 691 N N . PHE A 1 86 ? -3.424 3.622 10.953 1.00 94.38 86 PHE A N 1
ATOM 692 C CA . PHE A 1 86 ? -4.836 3.994 11.035 1.00 94.38 86 PHE A CA 1
ATOM 693 C C . PHE A 1 86 ? -5.706 2.843 11.537 1.00 94.38 86 PHE A C 1
ATOM 695 O O . PHE A 1 86 ? -6.587 3.072 12.362 1.00 94.38 86 PHE A O 1
ATOM 702 N N . GLU A 1 87 ? -5.440 1.615 11.092 1.00 94.25 87 GLU A N 1
ATOM 703 C CA . GLU A 1 87 ? -6.125 0.415 11.578 1.00 94.25 87 GLU A CA 1
ATOM 704 C C . GLU A 1 87 ? -5.952 0.255 13.092 1.00 94.25 87 GLU A C 1
ATOM 706 O O . GLU A 1 87 ? -6.940 0.105 13.808 1.00 94.25 87 GLU A O 1
ATOM 711 N N . LYS A 1 88 ? -4.724 0.399 13.608 1.00 94.94 88 LYS A N 1
ATOM 712 C CA . LYS A 1 88 ? -4.455 0.344 15.056 1.00 94.94 88 LYS A CA 1
ATOM 713 C C . LYS A 1 88 ? -5.191 1.436 15.832 1.00 94.94 88 LYS A C 1
ATOM 715 O O . LYS A 1 88 ? -5.842 1.146 16.832 1.00 94.94 88 LYS A O 1
ATOM 720 N N . GLN A 1 89 ? -5.132 2.682 15.361 1.00 94.94 89 GLN A N 1
ATOM 721 C CA . GLN A 1 89 ? -5.841 3.796 16.002 1.00 94.94 89 GLN A CA 1
ATOM 722 C C . GLN A 1 89 ? -7.357 3.578 16.010 1.00 94.94 89 GLN A C 1
ATOM 724 O O . GLN A 1 89 ? -8.033 3.862 16.999 1.00 94.94 89 GLN A O 1
ATOM 729 N N . GLN A 1 90 ? -7.900 3.044 14.918 1.00 93.12 90 GLN A N 1
ATOM 730 C CA . GLN A 1 90 ? -9.312 2.714 14.812 1.00 93.12 90 GLN A CA 1
ATOM 731 C C . GLN A 1 90 ? -9.684 1.587 15.788 1.00 93.12 90 GLN A C 1
ATOM 733 O O . GLN A 1 90 ? -10.673 1.720 16.509 1.00 93.12 90 GLN A O 1
ATOM 738 N N . GLU A 1 91 ? -8.873 0.536 15.922 1.00 91.88 91 GLU A N 1
ATOM 739 C CA . GLU A 1 91 ? -9.103 -0.518 16.916 1.00 91.88 91 GLU A CA 1
ATOM 740 C C . GLU A 1 91 ? -9.095 0.001 18.360 1.00 91.88 91 GLU A C 1
ATOM 742 O O . GLU A 1 91 ? -9.931 -0.423 19.167 1.00 91.88 91 GLU A O 1
ATOM 747 N N . GLU A 1 92 ? -8.203 0.936 18.690 1.00 92.44 92 GLU A N 1
ATOM 748 C CA . GLU A 1 92 ? -8.175 1.591 20.001 1.00 92.44 92 GLU A CA 1
ATOM 749 C C . GLU A 1 92 ? -9.459 2.389 20.260 1.00 92.44 92 GLU A C 1
ATOM 751 O O . GLU A 1 92 ? -10.045 2.282 21.341 1.00 92.44 92 GLU A O 1
ATOM 756 N N . LEU A 1 93 ? -9.944 3.143 19.266 1.00 91.12 93 LEU A N 1
ATOM 757 C CA . LEU A 1 93 ? -11.206 3.883 19.361 1.00 91.12 93 LEU A CA 1
ATOM 758 C C . LEU A 1 93 ? -12.393 2.946 19.605 1.00 91.12 93 LEU A C 1
ATOM 760 O O . LEU A 1 93 ? -13.191 3.194 20.510 1.00 91.12 93 LEU A O 1
ATOM 764 N N . PHE A 1 94 ? -12.493 1.846 18.854 1.00 89.69 94 PHE A N 1
ATOM 765 C CA . PHE A 1 94 ? -13.558 0.856 19.044 1.00 89.69 94 PHE A CA 1
ATOM 766 C C . PHE A 1 94 ? -13.488 0.173 20.412 1.00 89.69 94 PHE 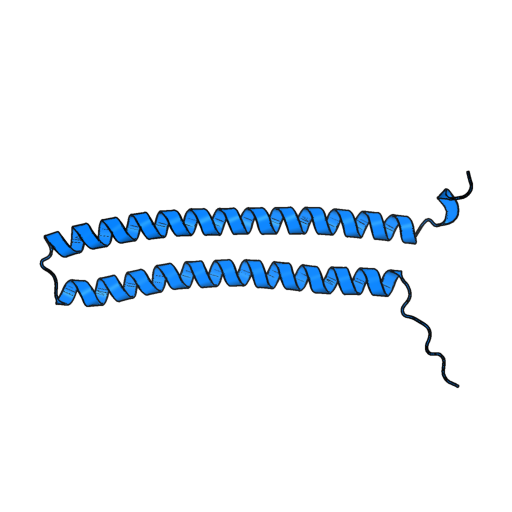A C 1
ATOM 768 O O . PHE A 1 94 ? -14.528 -0.097 21.018 1.00 89.69 94 PHE A O 1
ATOM 775 N N . SER A 1 95 ? -12.282 -0.071 20.925 1.00 87.75 95 SER A N 1
ATOM 776 C CA . SER A 1 95 ? -12.085 -0.651 22.257 1.00 87.75 95 SER A CA 1
ATOM 777 C C . SER A 1 95 ? -12.578 0.304 23.349 1.00 87.75 95 SER A C 1
ATOM 779 O O . SER A 1 95 ? -13.405 -0.089 24.171 1.00 87.75 95 SER A O 1
ATOM 781 N N . ARG A 1 96 ? -12.197 1.588 23.280 1.00 87.31 96 ARG A N 1
ATOM 782 C CA . ARG A 1 96 ? -12.681 2.628 24.208 1.00 87.31 96 ARG A CA 1
ATOM 783 C C . ARG A 1 96 ? -14.195 2.824 24.135 1.00 87.31 96 ARG A C 1
ATOM 785 O O . ARG A 1 96 ? -14.849 2.943 25.166 1.00 87.31 96 ARG A O 1
ATOM 792 N N . LEU A 1 97 ? -14.768 2.840 22.929 1.00 84.06 97 LEU A N 1
ATOM 793 C CA . LEU A 1 97 ? -16.220 2.935 22.747 1.00 84.06 97 LEU A CA 1
ATOM 794 C C . LEU A 1 97 ? -16.938 1.753 23.405 1.00 84.06 97 LEU A C 1
ATOM 796 O O . LEU A 1 97 ? -17.910 1.955 24.126 1.00 84.06 97 LEU A O 1
ATOM 800 N N . SER A 1 98 ? -16.426 0.536 23.222 1.00 80.19 98 SER A N 1
ATOM 801 C CA . SER A 1 98 ? -17.005 -0.672 23.820 1.00 80.19 98 SER A CA 1
ATOM 802 C C . SER A 1 98 ? -16.956 -0.647 25.354 1.00 80.19 98 SER A C 1
ATOM 804 O O . SER A 1 98 ? -17.898 -1.092 26.006 1.00 80.19 98 SER A O 1
ATOM 806 N N . GLU A 1 99 ? -15.891 -0.102 25.947 1.00 80.12 99 GLU A N 1
ATOM 807 C CA . GLU A 1 99 ? -15.780 0.080 27.402 1.00 80.12 99 GLU A CA 1
ATOM 808 C C . GLU A 1 99 ? -16.807 1.077 27.951 1.00 80.12 99 GLU A C 1
ATOM 810 O O . GLU A 1 99 ? -17.429 0.813 28.981 1.00 80.12 99 GLU A O 1
ATOM 815 N N . VAL A 1 100 ? -17.026 2.200 27.258 1.00 77.88 100 VAL A N 1
ATOM 816 C CA . VAL A 1 100 ? -18.027 3.209 27.652 1.00 77.88 100 VAL A CA 1
ATOM 817 C C . VAL A 1 100 ? -19.442 2.631 27.612 1.00 77.88 100 VAL A C 1
ATOM 819 O O . VAL A 1 100 ? -20.246 2.917 28.496 1.00 77.88 100 VAL A O 1
ATOM 822 N N . VAL A 1 101 ? -19.740 1.793 26.619 1.00 71.81 101 VAL A N 1
ATOM 823 C CA . VAL A 1 101 ? -21.047 1.127 26.481 1.00 71.81 101 VAL A CA 1
ATOM 824 C C . VAL A 1 101 ? -21.286 0.113 27.595 1.00 71.81 101 VAL A C 1
ATOM 826 O O . VAL A 1 101 ? -22.402 0.007 28.094 1.00 71.81 101 VAL A O 1
ATOM 829 N N . LYS A 1 102 ? -20.238 -0.595 28.028 1.00 68.38 102 LYS A N 1
ATOM 830 C CA . LYS A 1 102 ? -20.319 -1.603 29.095 1.00 68.38 102 LYS A CA 1
ATOM 831 C C . LYS A 1 102 ? -20.381 -1.010 30.509 1.00 68.38 102 LYS A C 1
ATOM 833 O O . LYS A 1 102 ? -20.802 -1.714 31.419 1.00 68.38 102 LYS A O 1
ATOM 838 N N . ASN A 1 103 ? -20.002 0.258 30.707 1.00 63.75 103 ASN A N 1
ATOM 839 C CA . ASN A 1 103 ? -19.989 0.937 32.015 1.00 63.75 103 ASN A CA 1
ATOM 840 C C . ASN A 1 103 ? -20.861 2.215 32.046 1.00 63.75 103 ASN A C 1
ATOM 842 O O . ASN A 1 103 ? -20.342 3.326 32.208 1.00 63.75 103 ASN A O 1
ATOM 846 N N . PRO A 1 104 ? -22.199 2.104 31.954 1.00 55.53 104 PRO A N 1
ATOM 847 C CA . PRO A 1 104 ? -23.088 3.264 32.052 1.00 55.53 104 PRO A CA 1
ATOM 848 C C . PRO A 1 104 ? -23.095 3.939 33.442 1.00 55.53 104 PRO A C 1
ATOM 850 O O . PRO A 1 104 ? -23.534 5.084 33.561 1.00 55.53 104 PRO A O 1
ATOM 853 N N . GLU A 1 105 ? -22.577 3.290 34.493 1.00 51.56 105 GLU A N 1
ATOM 854 C CA . GLU A 1 105 ? -22.641 3.783 35.881 1.00 51.56 105 GLU A CA 1
ATOM 855 C C . GLU A 1 105 ? -21.714 4.973 36.202 1.00 51.56 105 GLU A C 1
ATOM 857 O O . GLU A 1 105 ? -21.963 5.698 37.161 1.00 51.56 105 GLU A O 1
ATOM 862 N N . LYS A 1 106 ? -20.698 5.277 35.380 1.00 52.22 106 LYS A N 1
ATOM 863 C CA . LYS A 1 106 ? -19.789 6.422 35.625 1.00 52.22 106 LYS A CA 1
ATOM 864 C C . LYS A 1 106 ? -20.355 7.803 35.250 1.00 52.22 106 LYS A C 1
ATOM 866 O O . LYS A 1 106 ? -19.640 8.793 35.359 1.00 52.22 106 LYS A O 1
ATOM 871 N N . LYS A 1 107 ? -21.617 7.902 34.811 1.00 48.25 107 LYS A N 1
ATOM 872 C CA . LYS A 1 107 ? -22.276 9.183 34.466 1.00 48.25 107 LYS A CA 1
ATOM 873 C C . LYS A 1 107 ? -23.134 9.797 35.582 1.00 48.25 107 LYS A C 1
ATOM 875 O O . LYS A 1 107 ? -23.747 10.837 35.352 1.00 48.25 107 LYS A O 1
ATOM 880 N N . LYS A 1 108 ? -23.186 9.198 36.775 1.00 41.72 108 LYS A N 1
ATOM 881 C CA . LYS A 1 108 ? -23.788 9.817 37.969 1.00 41.72 108 LYS A CA 1
ATOM 882 C C . LYS A 1 108 ? -22.727 9.989 39.055 1.00 41.72 108 LYS A C 1
ATOM 884 O O . LYS A 1 108 ? -22.614 9.158 39.949 1.00 41.72 108 LYS A O 1
ATOM 889 N N . GLY A 1 109 ? -21.953 11.060 38.937 1.00 39.19 109 GLY A N 1
ATOM 890 C CA . GLY A 1 109 ? -21.006 11.556 39.932 1.00 39.19 109 GLY A CA 1
ATOM 891 C C . GLY A 1 109 ? -20.740 13.019 39.657 1.00 39.19 109 GLY A C 1
ATOM 892 O O . GLY A 1 109 ? -20.321 13.296 38.513 1.00 39.19 109 GLY A O 1
#